Protein AF-A0A1A8N0E7-F1 (afdb_monomer_lite)

pLDDT: mean 91.43, std 7.21, range [59.22, 98.06]

Sequence (128 aa):
MAAIMSCKNAMAKTIIGVDTNPQKFEKARLFGATECINPNDGSKSIQEVLVEKTNGGVDVALECVGKPDVMILMGRTLKGTYFTGWKSVLGVLKLVDDYMSKKLKLDEFITHTLLLNEINTAFNPLEN

Secondary structure (DSSP, 8-state):
-HHHHHHHHTT-S--EEE-S-TTHHHHHHHTT-SEEE-GGGSSS-HHHHHHHHHTS--S-----S--HHHHHTS-SS----SGGG--HHHHHHHHHHHHHTT-S--GGG------GGGTTGGGGGG--

Organism: NCBI:txid704102

Foldseek 3Di:
DVVQLVCVVVVPPAAEAEDQDCVCVVVSVVSPHPYYDHCPPDDDGVLVVQCVVVVGADPDDDDDPPDPVVQVRHDDDDDDDDPNVDPVVVRVVVVVVCVVVVVDPVVSVCPDDDDPVCVVVVCVVVVD

InterPro domains:
  IPR011032 GroES-like superfamily [SSF50129] (91-127)
  IPR013149 Alcohol dehydrogenase-like, C-terminal [PF00107] (2-71)
  IPR036291 NAD(P)-binding domain superfamily [SSF51735] (1-96)

Radius of gyration: 16.89 Å; chains: 1; bounding box: 50×37×39 Å

Structure (mmCIF, N/CA/C/O backbone):
data_AF-A0A1A8N0E7-F1
#
_entry.id   AF-A0A1A8N0E7-F1
#
loop_
_atom_site.group_PDB
_atom_site.id
_atom_site.type_symbol
_atom_site.label_atom_id
_atom_site.label_alt_id
_atom_site.label_comp_id
_atom_site.label_asym_id
_atom_site.label_entity_id
_atom_site.label_seq_id
_atom_site.pdbx_PDB_ins_code
_atom_site.Cartn_x
_atom_site.Cartn_y
_atom_site.Cartn_z
_atom_site.occupancy
_atom_site.B_iso_or_equiv
_atom_site.auth_seq_id
_atom_site.auth_comp_id
_atom_site.auth_asym_id
_atom_site.auth_atom_id
_atom_site.pdbx_PDB_model_num
ATOM 1 N N . MET A 1 1 ? -1.726 -1.440 0.047 1.00 92.38 1 MET A N 1
ATOM 2 C CA . MET A 1 1 ? -1.325 -2.874 0.047 1.00 92.38 1 MET A CA 1
ATOM 3 C C . MET A 1 1 ? -0.888 -3.372 -1.338 1.00 92.38 1 MET A C 1
ATOM 5 O O . MET A 1 1 ? 0.216 -3.884 -1.436 1.00 92.38 1 MET A O 1
ATOM 9 N N . ALA A 1 2 ? -1.650 -3.174 -2.424 1.00 94.69 2 ALA A N 1
ATOM 10 C CA . ALA A 1 2 ? -1.242 -3.617 -3.775 1.00 94.69 2 ALA A CA 1
ATOM 11 C C . ALA A 1 2 ? 0.099 -3.025 -4.273 1.00 94.69 2 ALA A C 1
ATOM 13 O O . ALA A 1 2 ? 0.886 -3.721 -4.915 1.00 94.69 2 ALA A O 1
ATOM 14 N N . ALA A 1 3 ? 0.396 -1.768 -3.922 1.00 95.38 3 ALA A N 1
ATOM 15 C CA . ALA A 1 3 ? 1.685 -1.132 -4.206 1.00 95.38 3 ALA A CA 1
ATOM 16 C C . ALA A 1 3 ? 2.868 -1.884 -3.564 1.00 95.38 3 ALA A C 1
ATOM 18 O O . ALA A 1 3 ? 3.850 -2.170 -4.238 1.00 95.38 3 ALA A O 1
ATOM 19 N N . ILE A 1 4 ? 2.732 -2.293 -2.297 1.00 97.06 4 ILE A N 1
ATOM 20 C CA . ILE A 1 4 ? 3.741 -3.076 -1.562 1.00 97.06 4 ILE A CA 1
ATOM 21 C C . ILE A 1 4 ? 4.006 -4.405 -2.277 1.00 97.06 4 ILE A C 1
ATOM 23 O O . ILE A 1 4 ? 5.158 -4.740 -2.545 1.00 97.06 4 ILE A O 1
ATOM 27 N N . MET A 1 5 ? 2.941 -5.126 -2.645 1.00 95.69 5 MET A N 1
ATOM 28 C CA . MET A 1 5 ? 3.050 -6.384 -3.390 1.00 95.69 5 MET A CA 1
ATOM 29 C C . MET A 1 5 ? 3.754 -6.181 -4.740 1.00 95.69 5 MET A C 1
ATOM 31 O O . MET A 1 5 ? 4.605 -6.979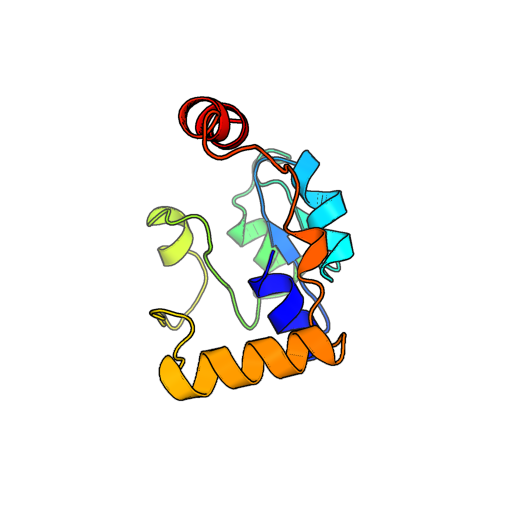 -5.124 1.00 95.69 5 MET A O 1
ATOM 35 N N . SER A 1 6 ? 3.460 -5.078 -5.433 1.00 93.81 6 SER A N 1
ATOM 36 C CA . SER A 1 6 ? 4.108 -4.732 -6.704 1.00 93.81 6 SER A CA 1
ATOM 37 C C . SER A 1 6 ? 5.604 -4.445 -6.524 1.00 93.81 6 SER A C 1
ATOM 39 O O . SER A 1 6 ? 6.419 -4.975 -7.274 1.00 93.81 6 SER A O 1
ATOM 41 N N . CYS A 1 7 ? 5.987 -3.680 -5.495 1.00 96.12 7 CYS A N 1
ATOM 42 C CA . CYS A 1 7 ? 7.390 -3.439 -5.141 1.00 96.12 7 CYS A CA 1
ATOM 43 C C . CYS A 1 7 ? 8.116 -4.745 -4.793 1.00 96.12 7 CYS A C 1
ATOM 45 O O . CYS A 1 7 ? 9.244 -4.961 -5.235 1.00 96.12 7 CYS A O 1
ATOM 47 N N . LYS A 1 8 ? 7.462 -5.643 -4.046 1.00 95.44 8 LYS A N 1
ATOM 48 C CA . LYS A 1 8 ? 8.029 -6.949 -3.700 1.00 95.44 8 LYS A CA 1
ATOM 49 C C . LYS A 1 8 ? 8.273 -7.802 -4.943 1.00 95.44 8 LYS A C 1
ATOM 51 O O . LYS A 1 8 ? 9.355 -8.369 -5.079 1.00 95.44 8 LYS A O 1
ATOM 56 N N . ASN A 1 9 ? 7.309 -7.844 -5.862 1.00 92.81 9 ASN A N 1
ATOM 57 C CA . ASN A 1 9 ? 7.428 -8.563 -7.133 1.00 92.81 9 ASN A CA 1
ATOM 58 C C . ASN A 1 9 ? 8.491 -7.944 -8.055 1.00 92.81 9 ASN A C 1
ATOM 60 O O . ASN A 1 9 ? 9.152 -8.664 -8.795 1.00 92.81 9 ASN A O 1
ATOM 64 N N . ALA A 1 10 ? 8.704 -6.629 -7.964 1.00 94.50 10 ALA A N 1
ATOM 65 C CA . ALA A 1 10 ? 9.799 -5.918 -8.622 1.00 94.50 10 ALA A CA 1
ATOM 66 C C . ALA A 1 10 ? 11.155 -6.068 -7.898 1.00 94.50 10 ALA A C 1
ATOM 68 O O . ALA A 1 10 ? 12.124 -5.415 -8.278 1.00 94.50 10 ALA A O 1
ATOM 69 N N . MET A 1 11 ? 11.238 -6.921 -6.870 1.00 95.38 11 MET A N 1
ATOM 70 C CA . MET A 1 11 ? 12.450 -7.206 -6.092 1.00 95.38 11 MET A CA 1
ATOM 71 C C . MET A 1 11 ? 13.020 -5.997 -5.333 1.00 95.38 11 MET A C 1
ATOM 73 O O . MET A 1 11 ? 14.221 -5.940 -5.067 1.00 95.38 11 MET A O 1
ATOM 77 N N . ALA A 1 12 ? 12.171 -5.045 -4.931 1.00 96.62 12 ALA A N 1
ATOM 78 C CA . ALA A 1 12 ? 12.597 -3.960 -4.053 1.00 96.62 12 ALA A CA 1
ATOM 79 C C . ALA A 1 12 ? 13.154 -4.528 -2.734 1.00 96.62 12 ALA A C 1
ATOM 81 O O . ALA A 1 12 ? 12.502 -5.327 -2.056 1.00 96.62 12 ALA A O 1
ATOM 82 N N . LYS A 1 13 ? 14.378 -4.114 -2.381 1.00 95.88 13 LYS A N 1
ATOM 83 C CA . LYS A 1 13 ? 15.094 -4.596 -1.189 1.00 95.88 13 LYS A CA 1
ATOM 84 C C . LYS A 1 13 ? 14.473 -4.075 0.106 1.00 95.88 13 LYS A C 1
ATOM 86 O O . LYS A 1 13 ? 14.328 -4.836 1.058 1.00 95.88 13 LYS A O 1
ATOM 91 N N . THR A 1 14 ? 14.115 -2.795 0.119 1.00 96.38 14 THR A N 1
ATOM 92 C CA . THR A 1 14 ? 13.532 -2.102 1.270 1.00 96.38 14 THR A CA 1
ATOM 93 C C . THR A 1 14 ? 12.170 -1.561 0.865 1.00 96.38 14 THR A C 1
ATOM 95 O O . THR A 1 14 ? 12.058 -0.844 -0.126 1.00 96.38 14 THR A O 1
ATOM 98 N N . ILE A 1 15 ? 11.131 -1.917 1.618 1.00 97.94 15 ILE A N 1
ATOM 99 C CA . ILE A 1 15 ? 9.755 -1.481 1.380 1.00 97.94 15 ILE A CA 1
ATOM 100 C C . ILE A 1 15 ? 9.200 -0.954 2.703 1.00 97.94 15 ILE A C 1
ATOM 102 O O . ILE A 1 15 ? 8.901 -1.732 3.611 1.00 97.94 15 ILE A O 1
ATOM 106 N N . ILE A 1 16 ? 9.082 0.369 2.810 1.00 97.25 16 ILE A N 1
ATOM 107 C CA . ILE A 1 16 ? 8.626 1.058 4.020 1.00 97.25 16 ILE A CA 1
ATOM 108 C C . ILE A 1 16 ? 7.136 1.373 3.868 1.00 97.25 16 ILE A C 1
ATOM 110 O O . ILE A 1 16 ? 6.750 2.204 3.048 1.00 97.25 16 ILE A O 1
ATOM 114 N N . GLY A 1 17 ? 6.291 0.695 4.642 1.00 97.06 17 GLY A N 1
ATOM 115 C CA . GLY A 1 17 ? 4.872 1.023 4.755 1.00 97.06 17 GLY A CA 1
ATOM 116 C C . GLY A 1 17 ? 4.663 2.189 5.717 1.00 97.06 17 GLY A C 1
ATOM 117 O O . GLY A 1 17 ? 5.114 2.130 6.855 1.00 97.06 17 GLY A O 1
ATOM 118 N N . VAL A 1 18 ? 3.967 3.236 5.287 1.00 95.06 18 VAL A N 1
ATOM 119 C CA . VAL A 1 18 ? 3.624 4.375 6.145 1.00 95.06 18 VAL A CA 1
ATOM 120 C C . VAL A 1 18 ? 2.108 4.476 6.234 1.00 95.06 18 VAL A C 1
ATOM 122 O O . VAL A 1 18 ? 1.445 4.588 5.206 1.00 95.06 18 VAL A O 1
ATOM 125 N N . ASP A 1 19 ? 1.557 4.424 7.444 1.00 95.38 19 ASP A N 1
ATOM 126 C CA . ASP A 1 19 ? 0.123 4.620 7.695 1.00 95.38 19 ASP A CA 1
ATOM 127 C C . ASP A 1 19 ? -0.077 5.134 9.123 1.00 95.38 19 ASP A C 1
ATOM 129 O O . ASP A 1 19 ? 0.697 4.804 10.018 1.00 95.38 19 ASP A O 1
ATOM 133 N N . THR A 1 20 ? -1.114 5.936 9.349 1.00 94.50 20 THR A N 1
ATOM 134 C CA . THR A 1 20 ? -1.464 6.424 10.690 1.00 94.50 20 THR A CA 1
ATOM 135 C C . THR A 1 20 ? -2.179 5.371 11.533 1.00 94.50 20 THR A C 1
ATOM 137 O O . THR A 1 20 ? -2.252 5.518 12.750 1.00 94.50 20 THR A O 1
ATOM 140 N N . ASN A 1 21 ? -2.742 4.332 10.902 1.00 94.44 21 ASN A N 1
ATOM 141 C CA . ASN A 1 21 ? -3.380 3.215 11.587 1.00 94.44 21 ASN A CA 1
ATOM 142 C C . ASN A 1 21 ? -2.397 2.029 11.711 1.00 94.44 21 ASN A C 1
ATOM 144 O O . ASN A 1 21 ? -2.190 1.300 10.730 1.00 94.44 21 ASN A O 1
ATOM 148 N N . PRO A 1 22 ? -1.839 1.768 12.909 1.00 95.56 22 PRO A N 1
ATOM 149 C CA . PRO A 1 22 ? -0.871 0.694 13.110 1.00 95.56 22 PRO A CA 1
ATOM 150 C C . PRO A 1 22 ? -1.465 -0.710 12.933 1.00 95.56 22 PRO A C 1
ATOM 152 O O . PRO A 1 22 ? -0.724 -1.645 12.631 1.00 95.56 22 PRO A O 1
ATOM 155 N N . GLN A 1 23 ? -2.790 -0.882 13.032 1.00 93.81 23 GLN A N 1
ATOM 156 C CA . GLN A 1 23 ? -3.446 -2.181 12.811 1.00 93.81 23 GLN A CA 1
AT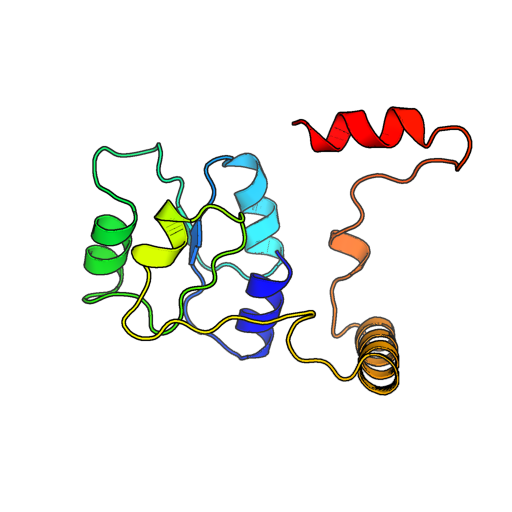OM 157 C C . GLN A 1 23 ? -3.241 -2.694 11.376 1.00 93.81 23 GLN A C 1
ATOM 159 O O . GLN A 1 23 ? -3.276 -3.895 11.118 1.00 93.81 23 GLN A O 1
ATOM 164 N N . LYS A 1 24 ? -2.953 -1.800 10.421 1.00 95.12 24 LYS A N 1
ATOM 165 C CA . LYS A 1 24 ? -2.667 -2.178 9.032 1.00 95.12 24 LYS A CA 1
ATOM 166 C C . LYS A 1 24 ? -1.261 -2.748 8.836 1.00 95.12 24 LYS A C 1
ATOM 168 O O . LYS A 1 24 ? -0.993 -3.311 7.773 1.00 95.12 24 LYS A O 1
ATOM 173 N N . PHE A 1 25 ? -0.351 -2.602 9.802 1.00 97.19 25 PHE A N 1
ATOM 174 C CA . PHE A 1 25 ? 1.063 -2.946 9.621 1.00 97.19 25 PHE A CA 1
ATOM 175 C C . PHE A 1 25 ? 1.315 -4.444 9.515 1.00 97.19 25 PHE A C 1
ATOM 177 O O . PHE A 1 25 ? 2.146 -4.859 8.710 1.00 97.19 25 PHE A O 1
ATOM 184 N N . GLU A 1 26 ? 0.575 -5.266 10.256 1.00 96.38 26 GLU A N 1
ATOM 185 C CA . GLU A 1 26 ? 0.666 -6.721 10.120 1.00 96.38 26 GLU A CA 1
ATOM 186 C C . GLU A 1 26 ? 0.323 -7.148 8.687 1.00 96.38 26 GLU A C 1
ATOM 188 O O . GLU A 1 26 ? 1.105 -7.821 8.009 1.00 96.38 26 GLU A O 1
ATOM 193 N N . LYS A 1 27 ? -0.791 -6.627 8.165 1.00 96.00 27 LYS A N 1
ATOM 194 C CA . LYS A 1 27 ? -1.216 -6.865 6.787 1.00 96.00 27 LYS A CA 1
ATOM 195 C C . LYS A 1 27 ? -0.224 -6.286 5.771 1.00 96.00 27 LYS A C 1
ATOM 197 O O . LYS A 1 27 ? 0.084 -6.930 4.773 1.00 96.00 27 LYS A O 1
ATOM 202 N N . ALA A 1 28 ? 0.343 -5.106 6.018 1.00 97.75 28 ALA A N 1
ATOM 203 C CA . ALA A 1 28 ? 1.381 -4.532 5.159 1.00 97.75 28 ALA A CA 1
ATOM 204 C C . ALA A 1 28 ? 2.616 -5.447 5.052 1.00 97.75 28 ALA A C 1
ATOM 206 O O . ALA A 1 28 ? 3.129 -5.658 3.950 1.00 97.75 28 ALA A O 1
ATOM 207 N N . ARG A 1 29 ? 3.056 -6.040 6.170 1.00 97.12 29 ARG A N 1
ATOM 208 C CA . ARG A 1 29 ? 4.168 -7.004 6.203 1.00 97.12 29 ARG A CA 1
ATOM 209 C C . ARG A 1 29 ? 3.831 -8.290 5.452 1.00 97.12 29 ARG A C 1
ATOM 211 O O . ARG A 1 29 ? 4.654 -8.750 4.664 1.00 97.12 29 ARG A O 1
ATOM 218 N N . LEU A 1 30 ? 2.607 -8.806 5.589 1.00 95.56 30 LEU A N 1
ATOM 219 C CA . LEU A 1 30 ? 2.121 -9.965 4.824 1.00 95.56 30 LEU A CA 1
ATOM 220 C C . LEU A 1 30 ? 2.234 -9.764 3.297 1.00 95.56 30 LEU A C 1
ATOM 222 O O . LEU A 1 30 ? 2.585 -10.696 2.561 1.00 95.56 30 LEU A O 1
ATOM 226 N N . PHE A 1 31 ? 1.978 -8.541 2.820 1.00 96.31 31 PHE A N 1
ATOM 227 C CA . PHE A 1 31 ? 2.109 -8.171 1.405 1.00 96.31 31 PHE A CA 1
ATOM 228 C C . PHE A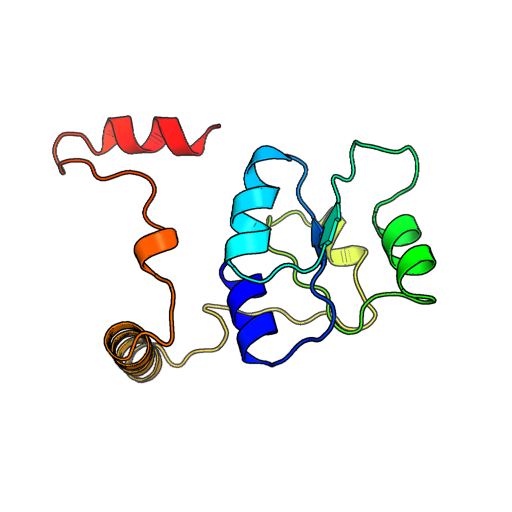 1 31 ? 3.545 -7.867 0.957 1.00 96.31 31 PHE A C 1
ATOM 230 O O . PHE A 1 31 ? 3.779 -7.725 -0.243 1.00 96.31 31 PHE A O 1
ATOM 237 N N . GLY A 1 32 ? 4.506 -7.801 1.881 1.00 96.62 32 GLY A N 1
ATOM 238 C CA . GLY A 1 32 ? 5.929 -7.672 1.570 1.00 96.62 32 GLY A CA 1
ATOM 239 C C . GLY A 1 32 ? 6.616 -6.420 2.110 1.00 96.62 32 GLY A C 1
ATOM 240 O O . GLY A 1 32 ? 7.778 -6.213 1.768 1.00 96.62 32 GLY A O 1
ATOM 241 N N . ALA A 1 33 ? 5.958 -5.597 2.934 1.00 98.06 33 ALA A N 1
ATOM 242 C CA . ALA A 1 33 ? 6.637 -4.482 3.591 1.00 98.06 33 ALA A CA 1
ATOM 243 C C . ALA A 1 33 ? 7.734 -5.018 4.519 1.00 98.06 33 ALA A C 1
ATOM 245 O O . ALA A 1 33 ? 7.489 -5.898 5.345 1.00 98.06 33 ALA A O 1
ATOM 246 N N . THR A 1 34 ? 8.945 -4.483 4.391 1.00 97.88 34 THR A N 1
ATOM 247 C CA . THR A 1 34 ? 10.067 -4.848 5.263 1.00 97.88 34 THR A CA 1
ATOM 248 C C . TH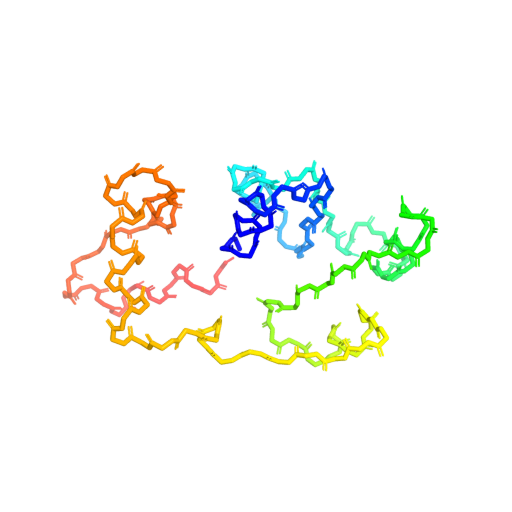R A 1 34 ? 9.984 -4.095 6.583 1.00 97.88 34 THR A C 1
ATOM 250 O O . THR A 1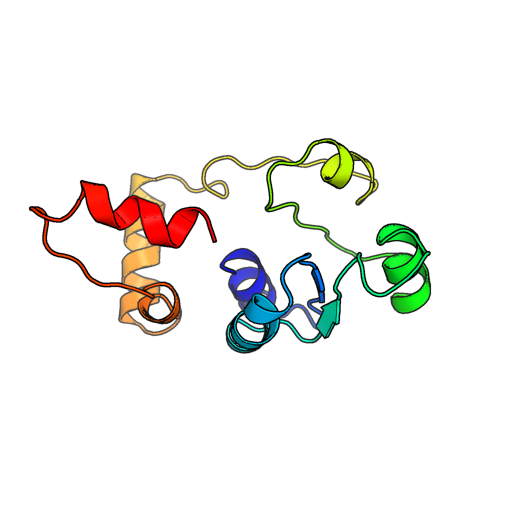 34 ? 10.339 -4.620 7.637 1.00 97.88 34 THR A O 1
ATOM 253 N N . GLU A 1 35 ? 9.460 -2.873 6.542 1.00 96.69 35 GLU A N 1
ATOM 254 C CA . GLU A 1 35 ? 9.341 -1.984 7.690 1.00 96.69 35 GLU A CA 1
ATOM 255 C C . GLU A 1 35 ? 8.010 -1.236 7.638 1.00 96.69 35 GLU A C 1
ATOM 257 O O . GLU A 1 35 ? 7.423 -1.067 6.566 1.00 96.69 35 GLU A O 1
ATOM 262 N N . CYS A 1 36 ? 7.517 -0.802 8.796 1.00 97.38 36 CYS A N 1
ATOM 263 C CA . CYS A 1 36 ? 6.327 0.033 8.888 1.00 97.38 36 CYS A CA 1
ATOM 264 C C . CYS A 1 36 ? 6.576 1.184 9.859 1.00 97.38 36 CYS A C 1
ATOM 266 O O . CYS A 1 36 ? 7.255 0.985 10.866 1.00 97.38 36 CYS A O 1
ATOM 268 N N . ILE A 1 37 ? 6.048 2.364 9.543 1.00 95.75 37 ILE A N 1
ATOM 269 C CA . ILE A 1 37 ? 6.207 3.585 10.333 1.00 95.75 37 ILE A CA 1
ATOM 270 C C . ILE A 1 37 ? 4.840 4.244 10.489 1.00 95.75 37 ILE A C 1
ATOM 272 O O . ILE A 1 37 ? 4.132 4.452 9.501 1.00 95.75 37 ILE A O 1
ATOM 276 N N . ASN A 1 38 ? 4.496 4.607 11.722 1.00 95.44 38 ASN A N 1
ATOM 277 C CA . ASN A 1 38 ? 3.374 5.487 12.005 1.00 95.44 38 ASN A CA 1
ATOM 278 C C . ASN A 1 38 ? 3.894 6.926 12.154 1.00 95.44 38 ASN A C 1
ATOM 280 O O . ASN A 1 38 ? 4.703 7.178 13.048 1.00 95.44 38 ASN A O 1
ATOM 284 N N . PRO A 1 39 ? 3.448 7.880 11.316 1.00 92.44 39 PRO A N 1
ATOM 285 C CA . PRO A 1 39 ? 3.856 9.280 11.432 1.00 92.44 39 PRO A CA 1
ATOM 286 C C . PRO A 1 39 ? 3.533 9.919 12.790 1.00 92.44 39 PRO A C 1
ATOM 288 O O . PRO A 1 39 ? 4.164 10.902 13.153 1.00 92.44 39 PRO A O 1
ATOM 291 N N . ASN A 1 40 ? 2.567 9.371 13.533 1.00 93.31 40 ASN A N 1
ATOM 292 C CA . ASN A 1 40 ? 2.124 9.917 14.816 1.00 93.31 40 ASN A CA 1
ATOM 293 C C . ASN A 1 40 ? 2.984 9.466 16.013 1.00 93.31 40 ASN A C 1
ATOM 295 O O . ASN A 1 40 ? 2.785 9.972 17.115 1.00 93.31 40 ASN A O 1
ATOM 299 N N . ASP A 1 41 ? 3.923 8.531 15.828 1.00 91.50 41 ASP A N 1
ATOM 300 C CA . ASP A 1 41 ? 4.736 7.980 16.926 1.00 91.50 41 ASP A CA 1
ATOM 301 C C . ASP A 1 41 ? 5.916 8.895 17.324 1.00 91.50 41 ASP A C 1
ATOM 303 O O . ASP A 1 41 ? 6.668 8.588 18.250 1.00 91.50 41 ASP A O 1
ATOM 307 N N . GLY A 1 42 ? 6.109 10.023 16.635 1.00 88.56 42 GLY A N 1
ATOM 308 C CA . GLY A 1 42 ? 7.208 10.951 16.882 1.00 88.56 42 GLY A CA 1
ATOM 309 C C . GLY A 1 42 ? 6.850 12.400 16.565 1.00 88.56 42 GLY A C 1
ATOM 310 O O . GLY A 1 42 ? 5.777 12.703 16.055 1.00 88.56 42 GLY A O 1
ATOM 311 N N . SER A 1 43 ? 7.770 13.311 16.882 1.00 88.06 43 SER A N 1
ATOM 312 C CA . SER A 1 43 ? 7.618 14.750 16.626 1.00 88.06 43 SER A CA 1
ATOM 313 C C . SER A 1 43 ? 8.192 15.207 15.283 1.00 88.06 43 SER A C 1
ATOM 315 O O . SER A 1 43 ? 7.880 16.307 14.831 1.00 88.06 43 SER A O 1
ATOM 317 N N . LYS A 1 44 ? 9.049 14.389 14.660 1.00 90.69 44 LYS A N 1
ATOM 318 C CA . LYS A 1 44 ? 9.654 14.684 13.356 1.00 90.69 44 LYS A CA 1
ATOM 319 C C . LYS A 1 44 ? 8.652 14.456 12.234 1.00 90.69 44 LYS A C 1
ATOM 321 O O . LYS A 1 44 ? 7.796 13.576 12.319 1.00 90.69 44 LYS A O 1
ATOM 326 N N . SER A 1 45 ? 8.812 15.202 11.149 1.00 90.25 45 SER A N 1
ATOM 327 C CA . SER A 1 45 ? 8.056 14.941 9.929 1.00 90.25 45 SER A CA 1
ATOM 328 C C . SER A 1 45 ? 8.431 13.571 9.348 1.00 90.25 45 SER A C 1
ATOM 330 O O . SER A 1 45 ? 9.563 13.100 9.491 1.00 90.25 45 SER A O 1
ATOM 332 N N . ILE A 1 46 ? 7.495 12.912 8.657 1.00 90.44 46 ILE A N 1
ATOM 333 C CA . ILE A 1 46 ? 7.765 11.591 8.067 1.00 90.44 46 ILE A CA 1
ATOM 334 C C . ILE A 1 46 ? 8.914 11.644 7.048 1.00 90.44 46 ILE A C 1
ATOM 336 O O . ILE A 1 46 ? 9.663 10.684 6.901 1.00 90.44 46 ILE A O 1
ATOM 340 N N . GLN A 1 47 ? 9.102 12.780 6.382 1.00 88.44 47 GLN A N 1
ATOM 341 C CA . GLN A 1 47 ? 10.180 13.013 5.429 1.00 88.44 47 GLN A CA 1
ATOM 342 C C . GLN A 1 47 ? 11.541 12.982 6.115 1.00 88.44 47 GLN A C 1
ATOM 344 O O . GLN A 1 47 ? 12.435 12.291 5.640 1.00 88.44 47 GLN A O 1
ATOM 349 N N . GLU A 1 48 ? 11.690 13.682 7.241 1.00 90.62 48 GLU A N 1
ATOM 350 C CA . GLU A 1 48 ? 12.929 13.670 8.026 1.00 90.62 48 GLU A CA 1
ATOM 351 C C . GLU A 1 48 ? 13.243 12.260 8.516 1.00 90.62 48 GLU A C 1
ATOM 353 O O . GLU A 1 48 ? 14.361 11.784 8.331 1.00 90.62 48 GLU A O 1
ATOM 358 N N . VAL A 1 49 ? 12.239 11.556 9.052 1.00 92.31 49 VAL A N 1
ATOM 359 C CA . VAL A 1 49 ? 12.394 10.163 9.494 1.00 92.31 49 VAL A CA 1
ATOM 360 C C . VAL A 1 49 ? 12.881 9.279 8.344 1.00 92.31 49 VAL A C 1
ATOM 362 O O . VAL A 1 49 ? 13.805 8.486 8.521 1.00 92.31 49 VAL A O 1
ATOM 365 N N . LEU A 1 50 ? 12.298 9.419 7.149 1.00 91.88 50 LEU A N 1
ATOM 366 C CA . LEU A 1 50 ? 12.709 8.651 5.976 1.00 91.88 50 LEU A CA 1
ATOM 367 C C . LEU A 1 50 ? 14.117 9.030 5.508 1.00 91.88 50 LEU A C 1
ATOM 369 O O . LEU A 1 50 ? 14.905 8.129 5.230 1.00 91.88 50 LEU A O 1
ATOM 373 N N . VAL A 1 51 ? 14.460 10.319 5.447 1.00 91.44 51 VAL A N 1
ATOM 374 C CA . VAL A 1 51 ? 15.783 10.806 5.018 1.00 91.44 51 VAL A CA 1
ATOM 375 C C . VAL A 1 51 ? 16.881 10.308 5.949 1.00 91.44 51 VAL A C 1
ATOM 377 O O . VAL A 1 51 ? 17.868 9.755 5.466 1.00 91.44 51 VAL A O 1
ATOM 380 N N . GLU A 1 52 ? 16.694 10.444 7.263 1.00 92.62 52 GLU A N 1
ATOM 381 C CA . GLU A 1 52 ? 17.642 9.959 8.273 1.00 92.62 52 GLU A CA 1
ATOM 382 C C . GLU A 1 52 ? 17.829 8.444 8.165 1.00 92.62 52 GLU A C 1
ATOM 384 O O . GLU A 1 52 ? 18.950 7.938 8.182 1.00 92.62 52 GLU A O 1
ATOM 389 N N . LYS A 1 53 ? 16.728 7.710 7.990 1.00 90.81 53 LYS A N 1
ATOM 390 C CA . LYS A 1 53 ? 16.736 6.248 7.947 1.00 90.81 53 LYS A CA 1
ATOM 391 C C . LYS A 1 53 ? 17.356 5.665 6.681 1.00 90.81 53 LYS A C 1
ATOM 393 O O . LYS A 1 53 ? 17.925 4.577 6.718 1.00 90.81 53 LYS A O 1
ATOM 398 N N . THR A 1 54 ? 17.205 6.355 5.558 1.00 91.88 54 THR A N 1
ATOM 399 C CA . THR A 1 54 ? 17.661 5.885 4.239 1.00 91.88 54 THR A CA 1
ATOM 400 C C . THR A 1 54 ? 18.938 6.577 3.774 1.00 91.88 54 THR A C 1
ATOM 402 O O . THR A 1 54 ? 19.411 6.300 2.677 1.00 91.88 54 THR A O 1
ATOM 405 N N . ASN A 1 55 ? 19.522 7.437 4.616 1.00 91.12 55 ASN A N 1
ATOM 406 C CA . ASN A 1 55 ? 20.712 8.223 4.306 1.00 91.12 55 ASN A CA 1
ATOM 407 C C . ASN A 1 55 ? 20.548 9.069 3.024 1.00 91.12 55 ASN A C 1
ATOM 409 O O . ASN A 1 55 ? 21.434 9.101 2.171 1.00 91.12 55 ASN A O 1
ATOM 413 N N . GLY A 1 56 ? 19.398 9.741 2.880 1.00 88.31 56 GLY A N 1
ATOM 414 C CA . GLY A 1 56 ? 19.143 10.656 1.756 1.00 88.31 56 GLY A CA 1
ATOM 415 C C . GLY A 1 56 ? 17.759 10.581 1.108 1.00 88.31 56 GLY A C 1
ATOM 416 O O . GLY A 1 56 ? 17.474 11.391 0.226 1.00 88.31 56 GLY A O 1
ATOM 417 N N . GLY A 1 57 ? 16.891 9.667 1.542 1.00 88.94 57 GLY A N 1
ATOM 418 C CA . GLY A 1 57 ? 15.542 9.480 1.006 1.00 88.94 57 GLY A CA 1
ATOM 419 C C . GLY A 1 57 ? 15.367 8.143 0.280 1.00 88.94 57 GLY A C 1
ATOM 420 O O . GLY A 1 57 ? 16.309 7.380 0.079 1.00 88.94 57 GLY A O 1
ATOM 421 N N . VAL A 1 58 ? 14.127 7.852 -0.110 1.00 90.56 58 VAL A N 1
ATOM 422 C CA . VAL A 1 58 ? 13.778 6.640 -0.867 1.00 90.56 58 VAL A CA 1
ATOM 423 C C . VAL A 1 58 ? 13.981 6.846 -2.371 1.00 90.56 58 VAL A C 1
ATOM 425 O O . VAL A 1 58 ? 13.780 7.949 -2.878 1.00 90.56 58 VAL A O 1
ATOM 428 N N . ASP A 1 59 ? 14.305 5.775 -3.102 1.00 92.06 59 ASP A N 1
ATOM 429 C CA . ASP A 1 59 ? 14.427 5.818 -4.569 1.00 92.06 59 ASP A CA 1
ATOM 430 C C . ASP A 1 59 ? 13.085 6.122 -5.253 1.00 92.06 59 ASP A C 1
ATOM 432 O O . ASP A 1 59 ? 13.014 6.836 -6.255 1.00 92.06 59 ASP A O 1
ATOM 436 N N . VAL A 1 60 ? 12.005 5.553 -4.708 1.00 91.19 60 VAL A N 1
ATOM 437 C CA . VAL A 1 60 ? 10.633 5.706 -5.195 1.00 91.19 60 VAL A CA 1
ATOM 438 C C . VAL A 1 60 ? 9.699 5.842 -4.000 1.00 91.19 60 VAL A C 1
ATOM 440 O O . VAL A 1 60 ? 9.717 5.009 -3.095 1.00 91.19 60 VAL A O 1
ATOM 443 N N . ALA A 1 61 ? 8.840 6.858 -4.033 1.00 91.56 61 ALA A N 1
ATOM 444 C CA . ALA A 1 61 ? 7.733 7.020 -3.102 1.00 91.56 61 ALA A CA 1
ATOM 445 C C . ALA A 1 61 ? 6.399 6.884 -3.843 1.00 91.56 61 ALA A C 1
ATOM 447 O O . ALA A 1 61 ? 6.225 7.427 -4.934 1.00 91.56 61 ALA A O 1
ATOM 448 N N . LEU A 1 62 ? 5.459 6.151 -3.246 1.00 92.19 62 LEU A N 1
ATOM 449 C CA . LEU A 1 62 ? 4.128 5.916 -3.800 1.00 92.19 62 LEU A CA 1
ATOM 450 C C . LEU A 1 62 ? 3.087 6.467 -2.825 1.00 92.19 62 LEU A C 1
ATOM 452 O O . LEU A 1 62 ? 2.903 5.927 -1.737 1.00 92.19 62 LEU A O 1
ATOM 456 N N . GLU A 1 63 ? 2.413 7.542 -3.222 1.00 92.06 63 GLU A N 1
ATOM 457 C CA . GLU A 1 63 ? 1.278 8.095 -2.483 1.00 92.06 63 GLU A CA 1
ATOM 458 C C . GLU A 1 63 ? 0.024 7.266 -2.809 1.00 92.06 63 GLU A C 1
ATOM 460 O O . GLU A 1 63 ? -0.253 6.977 -3.975 1.00 92.06 63 GLU A O 1
ATOM 465 N N . CYS A 1 64 ? -0.676 6.787 -1.778 1.00 92.75 64 CYS A N 1
ATOM 466 C CA . CYS A 1 64 ? -1.824 5.880 -1.907 1.00 92.75 64 CYS A CA 1
ATOM 467 C C . CYS A 1 64 ? -2.964 6.225 -0.927 1.00 92.75 64 CYS A C 1
ATOM 469 O O . CYS A 1 64 ? -3.769 5.353 -0.604 1.00 92.75 64 CYS A O 1
ATOM 471 N N . VAL A 1 65 ? -3.007 7.461 -0.422 1.00 92.06 65 VAL A N 1
ATOM 472 C CA . VAL A 1 65 ? -4.041 7.978 0.491 1.00 92.06 65 VAL A CA 1
ATOM 473 C C . VAL A 1 65 ? -4.910 9.022 -0.216 1.00 92.06 65 VAL A C 1
ATOM 475 O O . VAL A 1 65 ? -6.088 9.145 0.105 1.00 92.06 65 VAL A O 1
ATOM 478 N N . GLY A 1 66 ? -4.359 9.754 -1.192 1.00 89.12 66 GLY A N 1
ATOM 479 C CA . GLY A 1 66 ? -5.044 10.839 -1.893 1.00 89.12 66 GLY A CA 1
ATOM 480 C C . GLY A 1 66 ? -4.946 12.188 -1.178 1.00 89.12 66 GLY A C 1
ATOM 481 O O . GLY A 1 66 ? -5.799 13.049 -1.383 1.00 89.12 66 GLY A O 1
ATOM 482 N N . LYS A 1 67 ? -3.929 12.387 -0.324 1.00 85.19 67 LYS A N 1
ATOM 483 C CA . LYS A 1 67 ? -3.690 13.665 0.368 1.00 85.19 67 LYS A CA 1
ATOM 484 C C . LYS A 1 67 ? -2.651 14.512 -0.386 1.00 85.19 67 LYS A C 1
ATOM 486 O O . LYS A 1 67 ? -1.489 14.103 -0.442 1.00 85.19 67 LYS A O 1
ATOM 491 N N . PRO A 1 68 ? -3.014 15.704 -0.908 1.00 80.62 68 PRO A N 1
ATOM 492 C CA . PRO A 1 68 ? -2.093 16.554 -1.670 1.00 80.62 68 PRO A CA 1
ATOM 493 C C . PRO A 1 68 ? -0.813 16.914 -0.908 1.00 80.62 68 PRO A C 1
ATOM 495 O O . PRO A 1 68 ? 0.276 16.867 -1.479 1.00 80.62 68 PRO A O 1
ATOM 498 N N . ASP A 1 69 ? -0.935 17.187 0.392 1.00 79.12 69 ASP A N 1
ATOM 499 C CA . ASP A 1 69 ? 0.194 17.566 1.248 1.00 79.12 69 ASP A CA 1
ATOM 500 C C . ASP A 1 69 ? 1.267 16.471 1.300 1.00 79.12 69 ASP A C 1
ATOM 502 O O . ASP A 1 69 ? 2.460 16.756 1.304 1.00 79.12 69 ASP A O 1
ATOM 506 N N . VAL A 1 70 ? 0.855 15.200 1.268 1.00 77.31 70 VAL A N 1
ATOM 507 C CA . VAL A 1 70 ? 1.773 14.054 1.293 1.00 77.31 70 VAL A CA 1
ATOM 508 C C . VAL A 1 70 ? 2.519 13.928 -0.042 1.00 77.31 70 VAL A C 1
ATOM 510 O O . VAL A 1 70 ? 3.698 13.588 -0.064 1.00 77.31 70 VAL A O 1
ATOM 513 N N . MET A 1 71 ? 1.867 14.257 -1.160 1.00 69.81 71 MET A N 1
ATOM 514 C CA . MET A 1 71 ? 2.413 14.110 -2.514 1.00 69.81 71 MET A CA 1
ATOM 515 C C . MET A 1 71 ? 3.545 15.100 -2.824 1.00 69.81 71 MET A C 1
ATOM 517 O O . MET A 1 71 ? 4.524 14.728 -3.470 1.00 69.81 71 MET A O 1
ATOM 521 N N . ILE A 1 72 ? 3.441 16.344 -2.345 1.00 66.38 72 ILE A N 1
ATOM 522 C CA . ILE A 1 72 ? 4.441 17.403 -2.592 1.00 66.38 72 ILE A CA 1
ATOM 523 C C . ILE A 1 72 ? 5.773 17.094 -1.892 1.00 66.38 72 ILE A C 1
ATOM 525 O O . ILE A 1 72 ? 6.838 17.522 -2.333 1.00 66.38 72 ILE A O 1
ATOM 529 N N . LEU A 1 73 ? 5.728 16.309 -0.819 1.00 63.12 73 LEU A N 1
ATOM 530 C CA . LEU A 1 73 ? 6.846 16.134 0.099 1.00 63.12 73 LEU A CA 1
ATOM 531 C C . LEU A 1 73 ? 7.750 14.925 -0.214 1.00 63.12 73 LEU A C 1
ATOM 533 O O . LEU A 1 73 ? 8.722 14.703 0.504 1.00 63.12 73 LEU A O 1
ATOM 537 N N . MET A 1 74 ? 7.446 14.121 -1.243 1.00 66.00 74 MET A N 1
ATOM 538 C CA . MET A 1 74 ? 8.016 12.768 -1.391 1.00 66.00 74 MET A CA 1
ATOM 539 C C . MET A 1 74 ? 8.923 12.518 -2.615 1.00 66.00 74 MET A C 1
ATOM 541 O O . MET A 1 74 ? 9.216 11.365 -2.925 1.00 66.00 74 MET A O 1
ATOM 545 N N . GLY A 1 75 ? 9.445 13.540 -3.304 1.00 64.94 75 GLY A N 1
ATOM 546 C CA . GLY A 1 75 ? 10.462 13.289 -4.336 1.00 64.94 75 GLY A CA 1
ATOM 547 C C . GLY A 1 75 ? 10.810 14.463 -5.245 1.00 64.94 75 GLY A C 1
ATOM 548 O O . GLY A 1 75 ? 10.231 15.539 -5.161 1.00 64.94 75 GLY A O 1
ATOM 549 N N . ARG A 1 76 ? 11.776 14.237 -6.147 1.00 73.44 76 ARG A N 1
ATOM 550 C CA . ARG A 1 76 ? 12.239 15.237 -7.134 1.00 73.44 76 ARG A CA 1
ATOM 551 C C . ARG A 1 76 ? 11.441 15.226 -8.440 1.00 73.44 76 ARG A C 1
ATOM 553 O O . ARG A 1 76 ? 11.451 16.206 -9.173 1.00 73.44 76 ARG A O 1
ATOM 560 N N . THR A 1 77 ? 10.802 14.106 -8.776 1.00 83.88 77 THR A N 1
ATOM 561 C CA . THR A 1 77 ? 10.008 13.939 -10.001 1.00 83.88 77 THR A CA 1
ATOM 562 C C . THR A 1 77 ? 8.637 13.404 -9.640 1.00 83.88 77 THR A C 1
ATOM 564 O O . THR A 1 77 ? 8.525 12.331 -9.052 1.00 83.88 77 THR A O 1
ATOM 567 N N . LEU A 1 78 ? 7.602 14.132 -10.045 1.00 86.19 78 LEU A N 1
ATOM 568 C CA . LEU A 1 78 ? 6.223 13.747 -9.814 1.00 86.19 78 LEU A CA 1
ATOM 569 C C . LEU A 1 78 ? 5.667 13.022 -11.042 1.00 86.19 78 LEU A C 1
ATOM 571 O O . LEU A 1 78 ? 5.648 13.570 -12.144 1.00 86.19 78 LEU A O 1
ATOM 575 N N . LYS A 1 79 ? 5.211 11.784 -10.849 1.00 89.88 79 LYS A N 1
ATOM 576 C CA . LYS A 1 79 ? 4.515 10.997 -11.870 1.00 89.88 79 LYS A CA 1
ATOM 577 C C . LYS A 1 79 ? 3.174 10.544 -11.315 1.00 89.88 79 LYS A C 1
ATOM 579 O O . LYS A 1 79 ? 3.107 10.046 -10.197 1.00 89.88 79 LYS A O 1
ATOM 584 N N . GLY A 1 80 ? 2.127 10.709 -12.112 1.00 89.19 80 GLY A N 1
ATOM 585 C CA . GLY A 1 80 ? 0.804 10.168 -11.828 1.00 89.19 80 GLY A CA 1
ATOM 586 C C . GLY A 1 80 ? 0.549 8.900 -12.631 1.00 89.19 80 GLY A C 1
ATOM 587 O O . GLY A 1 80 ? 1.168 8.669 -13.670 1.00 89.19 80 GLY A O 1
ATOM 588 N N . THR A 1 81 ? -0.398 8.091 -12.169 1.00 91.31 81 THR A N 1
ATOM 589 C CA . THR A 1 81 ? -0.916 6.968 -12.944 1.00 91.31 81 THR A CA 1
ATOM 590 C C . THR A 1 81 ? -2.429 6.905 -12.820 1.00 91.31 81 THR A C 1
ATOM 592 O O . THR A 1 81 ? -2.979 7.078 -11.738 1.00 91.31 81 THR A O 1
ATOM 595 N N . TYR A 1 82 ? -3.099 6.592 -13.925 1.00 92.19 82 TYR A N 1
ATOM 596 C CA . TYR A 1 82 ? -4.501 6.189 -13.932 1.00 92.19 82 TYR A CA 1
ATOM 597 C C . TYR A 1 82 ? -4.561 4.689 -14.218 1.00 92.19 82 TYR A C 1
ATOM 599 O O . TYR A 1 82 ? -3.890 4.220 -15.138 1.00 92.19 82 TYR A O 1
ATOM 607 N N . PHE A 1 83 ? -5.282 3.933 -13.385 1.00 91.69 83 PHE A N 1
ATOM 608 C CA . PHE A 1 83 ? -5.397 2.471 -13.487 1.00 91.69 83 PHE A CA 1
ATOM 609 C C . PHE A 1 83 ? -4.039 1.761 -13.692 1.00 91.69 83 PHE A C 1
ATOM 611 O O . PHE A 1 83 ? -3.879 0.937 -14.591 1.00 91.69 83 PHE A O 1
ATOM 618 N N . THR A 1 84 ? -3.025 2.184 -12.919 1.00 88.44 84 THR A N 1
ATOM 619 C CA . THR A 1 84 ? -1.632 1.677 -12.965 1.00 88.44 84 THR A CA 1
ATOM 620 C C . THR A 1 84 ? -0.994 1.611 -14.371 1.00 88.44 84 THR A C 1
ATOM 622 O O . THR A 1 84 ? -0.012 0.901 -14.572 1.00 88.44 84 THR A O 1
ATOM 625 N N . GLY A 1 85 ? -1.523 2.367 -15.345 1.00 90.94 85 GLY A N 1
ATOM 626 C CA . GLY A 1 85 ? -1.022 2.439 -16.720 1.00 90.94 85 GLY A CA 1
ATOM 627 C C . GLY A 1 85 ? -1.451 1.275 -17.620 1.00 90.94 85 GLY A C 1
ATOM 628 O O . GLY A 1 85 ? -0.925 1.132 -18.725 1.00 90.94 85 GLY A O 1
ATOM 629 N N . TRP A 1 86 ? -2.386 0.428 -17.180 1.00 90.81 86 TRP A N 1
ATOM 630 C CA . TRP A 1 86 ? -2.782 -0.755 -17.941 1.00 90.81 86 TRP A CA 1
ATOM 631 C C . TRP A 1 86 ? -3.728 -0.426 -19.092 1.00 90.81 86 TRP A C 1
ATOM 633 O O . TRP A 1 86 ? -4.690 0.330 -18.956 1.00 90.81 86 TRP A O 1
ATOM 643 N N . LYS A 1 87 ? -3.520 -1.109 -20.221 1.00 92.50 87 LYS A N 1
ATOM 644 C CA . LYS A 1 87 ? -4.529 -1.221 -21.280 1.00 92.50 87 LYS A CA 1
ATOM 645 C C . LYS A 1 87 ? -5.602 -2.196 -20.804 1.00 92.50 87 LYS A C 1
ATOM 647 O O . LYS A 1 87 ? -5.374 -3.398 -20.873 1.00 92.50 87 LYS A O 1
ATOM 652 N N . SER A 1 88 ? -6.727 -1.681 -20.309 1.00 91.00 88 SER A N 1
ATOM 653 C CA . SER A 1 88 ? -7.762 -2.433 -19.575 1.00 91.00 88 SER A CA 1
ATOM 654 C C . SER A 1 88 ? -8.055 -3.831 -20.134 1.00 91.00 88 SER A C 1
ATOM 656 O O . SER A 1 88 ? -7.812 -4.812 -19.439 1.00 91.00 88 SER A O 1
ATOM 658 N N . VAL A 1 89 ? -8.490 -3.932 -21.394 1.00 91.88 89 VAL A N 1
ATOM 659 C CA . VAL A 1 89 ? -8.909 -5.203 -22.018 1.00 91.88 89 VAL A CA 1
ATOM 660 C C . VAL A 1 89 ? -7.814 -6.269 -21.955 1.00 91.88 89 VAL A C 1
ATOM 662 O O . VAL A 1 89 ? -8.083 -7.407 -21.597 1.00 91.88 89 VAL A O 1
ATOM 665 N N . LEU A 1 90 ? -6.569 -5.907 -22.261 1.00 89.81 90 LEU A N 1
ATOM 666 C CA . LEU A 1 90 ? -5.452 -6.857 -22.265 1.00 89.81 90 LEU A CA 1
ATOM 667 C C . LEU A 1 90 ? -4.856 -7.052 -20.866 1.00 89.81 90 LEU A C 1
ATOM 669 O O . LEU A 1 90 ? -4.386 -8.133 -20.523 1.00 89.81 90 LEU A O 1
ATOM 673 N N . GLY A 1 91 ? -4.863 -5.997 -20.057 1.00 92.81 91 GLY A N 1
ATOM 674 C CA . GLY A 1 91 ? -4.271 -5.985 -18.729 1.00 92.81 91 GLY A CA 1
ATOM 675 C C . GLY A 1 91 ? -5.046 -6.814 -17.722 1.00 92.81 91 GLY A C 1
ATOM 676 O O . GLY A 1 91 ? -4.448 -7.588 -16.984 1.00 92.81 91 GLY A O 1
ATOM 677 N N . VAL A 1 92 ? -6.375 -6.695 -17.728 1.00 94.75 92 VAL A N 1
ATOM 678 C CA . VAL A 1 92 ? -7.238 -7.440 -16.806 1.00 94.75 92 VAL A CA 1
ATOM 679 C C . VAL A 1 92 ? -7.144 -8.943 -17.062 1.00 94.75 92 VAL A C 1
ATOM 681 O O . VAL A 1 92 ? -7.018 -9.696 -16.103 1.00 94.75 92 VAL A O 1
ATOM 684 N N . LEU A 1 93 ? -7.112 -9.383 -18.326 1.00 93.88 93 LEU A N 1
ATOM 685 C CA . LEU A 1 93 ? -6.943 -10.803 -18.664 1.00 93.88 93 LEU A CA 1
ATOM 686 C C . LEU A 1 93 ? -5.644 -11.368 -18.077 1.00 93.88 93 LEU A C 1
ATOM 688 O O . LEU A 1 93 ? -5.661 -12.388 -17.395 1.00 93.88 93 LEU A O 1
ATOM 692 N N . LYS A 1 94 ? -4.536 -10.638 -18.235 1.00 93.50 94 LYS A N 1
ATOM 693 C CA . LYS A 1 94 ? -3.250 -11.032 -17.651 1.00 93.50 94 LYS A CA 1
ATOM 694 C C . LYS A 1 94 ? -3.280 -11.071 -16.118 1.00 93.50 94 LYS A C 1
ATOM 696 O O . LYS A 1 94 ? -2.664 -11.948 -15.523 1.00 93.50 94 LYS A O 1
ATOM 701 N N . LEU A 1 95 ? -3.982 -10.138 -15.469 1.00 93.12 95 LEU A N 1
ATOM 702 C CA . LEU A 1 95 ? -4.127 -10.140 -14.009 1.00 93.12 95 LEU A CA 1
ATOM 703 C C . LEU A 1 95 ? -4.909 -11.361 -13.513 1.00 93.12 95 LEU A C 1
ATOM 705 O O . LEU A 1 95 ? -4.557 -11.913 -12.472 1.00 93.12 95 LEU A O 1
ATOM 709 N N . VAL A 1 96 ? -5.927 -11.801 -14.259 1.00 95.12 96 VAL A N 1
ATOM 710 C CA . VAL A 1 96 ? -6.643 -13.048 -13.962 1.00 95.12 96 VAL A CA 1
ATOM 711 C C . VAL A 1 96 ? -5.687 -14.235 -14.069 1.00 95.12 96 VAL A C 1
ATOM 713 O O . VAL A 1 96 ? -5.607 -15.019 -13.130 1.00 95.12 96 VAL A O 1
ATOM 716 N N . ASP A 1 97 ? -4.890 -14.331 -15.135 1.00 95.44 97 ASP A N 1
ATOM 717 C CA . ASP A 1 97 ? -3.904 -15.412 -15.289 1.00 95.44 97 ASP A CA 1
ATOM 718 C C . ASP A 1 97 ? -2.856 -15.414 -14.160 1.00 95.44 97 ASP A C 1
ATOM 720 O O . ASP A 1 97 ? -2.499 -16.463 -13.610 1.00 95.44 97 ASP A O 1
ATOM 724 N N . ASP A 1 98 ? -2.365 -14.236 -13.769 1.00 94.25 98 ASP A N 1
ATOM 725 C CA . ASP A 1 98 ? -1.407 -14.086 -12.671 1.00 94.25 98 ASP A CA 1
ATOM 726 C C . ASP A 1 98 ? -2.037 -14.436 -11.303 1.00 94.25 98 ASP A C 1
ATOM 728 O O . ASP A 1 98 ? -1.358 -14.993 -10.435 1.00 94.25 98 ASP A O 1
ATOM 732 N N . TYR A 1 99 ? -3.338 -14.199 -11.111 1.00 95.75 99 TYR A N 1
ATOM 733 C CA . TYR A 1 99 ? -4.078 -14.682 -9.941 1.00 95.75 99 TYR A CA 1
ATOM 734 C C . TYR A 1 99 ? -4.251 -16.206 -9.957 1.00 95.75 99 TYR A C 1
ATOM 736 O O . TYR A 1 99 ? -3.875 -16.872 -8.993 1.00 95.75 99 TYR A O 1
ATOM 744 N N . MET A 1 100 ? -4.726 -16.778 -11.067 1.00 96.88 100 MET A N 1
ATOM 745 C CA . MET A 1 100 ? -4.953 -18.224 -11.204 1.00 96.88 100 MET A CA 1
ATOM 746 C C . MET A 1 100 ? -3.652 -19.026 -11.059 1.00 96.88 100 MET A C 1
ATOM 748 O O . MET A 1 100 ? -3.648 -20.121 -10.498 1.00 96.88 100 MET A O 1
ATOM 752 N N . SER A 1 101 ? -2.524 -18.463 -11.501 1.00 95.81 101 SER A N 1
ATOM 753 C CA . SER A 1 101 ? -1.188 -19.045 -11.309 1.00 95.81 101 SER A CA 1
ATOM 754 C C . SER A 1 101 ? -0.581 -18.802 -9.919 1.00 95.81 101 SER A C 1
ATOM 756 O O . SER A 1 101 ? 0.578 -19.154 -9.693 1.00 95.81 101 SER A O 1
ATOM 758 N N . LYS A 1 102 ? -1.341 -18.233 -8.971 1.00 92.06 102 LYS A N 1
ATOM 759 C CA . LYS A 1 102 ? -0.925 -17.935 -7.588 1.00 92.06 102 LYS A CA 1
ATOM 760 C C . LYS A 1 102 ? 0.241 -16.945 -7.473 1.00 92.06 102 LYS A C 1
ATOM 762 O O . LYS A 1 102 ? 0.895 -16.882 -6.433 1.00 92.06 102 LYS A O 1
ATOM 767 N N . LYS A 1 103 ? 0.500 -16.139 -8.510 1.00 90.56 103 LYS A N 1
ATOM 768 C CA . LYS A 1 103 ? 1.496 -15.053 -8.447 1.00 90.56 103 LYS A CA 1
ATOM 769 C C . LYS A 1 103 ? 0.975 -13.838 -7.681 1.00 90.56 103 LYS A C 1
ATOM 771 O O . LYS A 1 103 ? 1.772 -13.054 -7.167 1.00 90.56 103 LYS A O 1
ATOM 776 N N . LEU A 1 104 ? -0.347 -13.664 -7.618 1.00 91.38 104 LEU A N 1
ATOM 777 C CA . LEU A 1 104 ? -1.007 -12.573 -6.899 1.00 91.38 104 LEU A CA 1
ATOM 778 C C . LEU A 1 104 ? -1.756 -13.105 -5.679 1.00 91.38 104 LEU A C 1
ATOM 780 O O . LEU A 1 104 ? -2.554 -14.032 -5.783 1.00 91.38 104 LEU A O 1
ATOM 784 N N . LYS A 1 105 ? -1.547 -12.466 -4.525 1.00 90.06 105 LYS A N 1
ATOM 785 C CA . LYS A 1 105 ? -2.256 -12.775 -3.275 1.00 90.06 105 LYS A CA 1
ATOM 786 C C . LYS A 1 105 ? -3.566 -11.985 -3.183 1.00 90.06 105 LYS A C 1
ATOM 788 O O . LYS A 1 105 ? -3.677 -11.081 -2.359 1.00 90.06 105 LYS A O 1
ATOM 793 N N . LEU A 1 106 ? -4.518 -12.251 -4.079 1.00 93.69 106 LEU A N 1
ATOM 794 C CA . LEU A 1 106 ? -5.760 -11.467 -4.141 1.00 93.69 106 LEU A CA 1
ATOM 795 C C . LEU A 1 106 ? -6.720 -11.789 -2.989 1.00 93.69 106 LEU A C 1
ATOM 797 O O . LEU A 1 106 ? -7.338 -10.874 -2.454 1.00 93.69 106 LEU A O 1
ATOM 801 N N . ASP A 1 107 ? -6.790 -13.052 -2.567 1.00 95.06 107 ASP A N 1
ATOM 802 C CA . ASP A 1 107 ? -7.722 -13.499 -1.522 1.00 95.06 107 ASP A CA 1
ATOM 803 C C . ASP A 1 107 ? -7.488 -12.760 -0.194 1.00 95.06 107 ASP A C 1
ATOM 805 O O . ASP A 1 107 ? -8.432 -12.384 0.492 1.00 95.06 107 ASP A O 1
ATOM 809 N N . GLU A 1 108 ? -6.231 -12.420 0.103 1.00 93.50 108 GLU A N 1
ATOM 810 C CA . GLU A 1 108 ? -5.831 -11.647 1.285 1.00 93.50 108 GLU A CA 1
ATOM 811 C C . GLU A 1 108 ? -6.432 -10.229 1.323 1.00 93.50 108 GLU A C 1
ATOM 813 O O . GLU A 1 108 ? -6.445 -9.576 2.369 1.00 93.50 108 GLU A O 1
ATOM 818 N N . PHE A 1 109 ? -6.910 -9.697 0.193 1.00 94.50 109 PHE A N 1
ATOM 819 C CA . PHE A 1 109 ? -7.605 -8.408 0.157 1.00 94.50 109 PHE A CA 1
ATOM 820 C C . PHE A 1 109 ? -9.065 -8.511 0.605 1.00 94.50 109 PHE A C 1
ATOM 822 O O . PHE A 1 109 ? -9.613 -7.506 1.059 1.00 94.50 109 PHE A O 1
ATOM 829 N N . ILE A 1 110 ? -9.678 -9.693 0.533 1.00 95.06 110 ILE A N 1
ATOM 830 C CA . ILE A 1 110 ? -11.073 -9.910 0.916 1.00 95.06 110 ILE A CA 1
ATOM 831 C C . ILE A 1 110 ? -11.138 -10.035 2.441 1.00 95.06 110 ILE A C 1
ATOM 833 O O . ILE A 1 110 ? -10.734 -11.041 3.012 1.00 95.06 110 ILE A O 1
ATOM 837 N N . THR A 1 111 ? -11.619 -8.993 3.123 1.00 93.88 111 THR A N 1
ATOM 838 C CA . THR A 1 111 ? -11.781 -9.003 4.592 1.00 93.88 111 THR A CA 1
ATOM 839 C C . THR A 1 111 ? -13.184 -9.397 5.038 1.00 93.88 111 THR A C 1
ATOM 841 O O . THR A 1 111 ? -13.339 -9.952 6.118 1.00 93.88 111 THR A O 1
ATOM 844 N N . HIS A 1 112 ? -14.197 -9.115 4.218 1.00 94.50 112 HIS A N 1
ATOM 845 C CA . HIS A 1 112 ? -15.602 -9.381 4.510 1.00 94.50 112 HIS A CA 1
ATOM 846 C C . HIS A 1 112 ? -16.290 -9.906 3.250 1.00 94.50 112 HIS A C 1
ATOM 848 O O . HIS A 1 112 ? -15.978 -9.474 2.141 1.00 94.50 112 HIS A O 1
ATOM 854 N N . THR A 1 113 ? -17.234 -10.829 3.427 1.00 95.50 113 THR A N 1
ATOM 855 C CA . THR A 1 113 ? -18.140 -11.297 2.372 1.00 95.50 113 THR A CA 1
ATOM 856 C C . THR A 1 113 ? -19.562 -11.074 2.859 1.00 95.50 113 THR A C 1
ATOM 858 O O . THR A 1 113 ? -19.906 -11.517 3.951 1.00 95.50 113 THR A O 1
ATOM 861 N N . LEU A 1 114 ? -20.359 -10.365 2.066 1.00 95.31 114 LEU A N 1
ATOM 862 C CA . LEU A 1 114 ? -21.731 -9.983 2.389 1.00 95.31 114 LEU A CA 1
ATOM 863 C C . LEU A 1 114 ? -22.651 -10.367 1.234 1.00 95.31 114 LEU A C 1
ATOM 865 O O . LEU A 1 114 ? -22.210 -10.474 0.085 1.00 95.31 114 LEU A O 1
ATOM 869 N N . LEU A 1 115 ? -23.930 -10.558 1.535 1.00 97.12 115 LEU A N 1
ATOM 870 C CA . LEU A 1 115 ? -24.940 -10.773 0.510 1.00 97.12 115 LEU A CA 1
ATOM 871 C C . LEU A 1 115 ? -25.353 -9.441 -0.133 1.00 97.12 115 LEU A C 1
ATOM 873 O O . LEU A 1 115 ? -25.241 -8.370 0.458 1.00 97.12 115 LEU A O 1
ATOM 877 N N . LEU A 1 116 ? -25.871 -9.494 -1.364 1.00 96.94 116 LEU A N 1
ATOM 878 C CA . LEU A 1 116 ? -26.253 -8.283 -2.105 1.00 96.94 116 LEU A CA 1
ATOM 879 C C . LEU A 1 116 ? -27.351 -7.467 -1.396 1.00 96.94 116 LEU A C 1
ATOM 881 O O . LEU A 1 116 ? -27.362 -6.242 -1.478 1.00 96.94 116 LEU A O 1
ATOM 885 N N . ASN A 1 117 ? -28.261 -8.124 -0.675 1.00 97.19 117 ASN A N 1
ATOM 886 C CA . ASN A 1 117 ? -29.288 -7.451 0.128 1.00 97.19 117 ASN A CA 1
ATOM 887 C C . ASN A 1 117 ? -28.711 -6.692 1.340 1.00 97.19 117 ASN A C 1
ATOM 889 O O . ASN A 1 117 ? -29.400 -5.846 1.902 1.00 97.19 117 ASN A O 1
ATOM 893 N N . GLU A 1 118 ? -27.457 -6.951 1.711 1.00 96.50 118 GLU A N 1
ATOM 894 C CA . GLU A 1 118 ? -26.728 -6.284 2.793 1.00 96.50 118 GLU A CA 1
ATOM 895 C C . GLU A 1 118 ? -25.818 -5.154 2.273 1.00 96.50 118 GLU A C 1
ATOM 897 O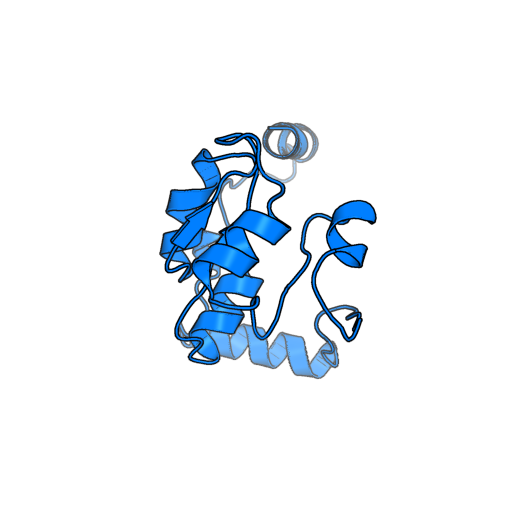 O . GLU A 1 118 ? -25.017 -4.607 3.021 1.00 96.50 118 GLU A O 1
ATOM 902 N N . ILE A 1 119 ? -25.936 -4.744 1.002 1.00 96.00 119 ILE A N 1
ATOM 903 C CA . ILE A 1 119 ? -25.037 -3.748 0.382 1.00 96.00 119 ILE A CA 1
ATOM 904 C C . ILE A 1 119 ? -24.896 -2.445 1.186 1.00 96.00 119 ILE A C 1
ATOM 906 O O . ILE A 1 119 ? -23.816 -1.867 1.240 1.00 96.00 119 ILE A O 1
ATOM 910 N N . ASN A 1 120 ? -25.959 -1.999 1.858 1.00 95.44 120 ASN A N 1
ATOM 911 C CA . ASN A 1 120 ? -25.913 -0.777 2.660 1.00 95.44 120 ASN A CA 1
ATOM 912 C C . ASN A 1 120 ? -25.103 -0.941 3.955 1.00 95.44 120 ASN A C 1
ATOM 914 O O . ASN A 1 120 ? -24.541 0.036 4.436 1.00 95.44 120 ASN A O 1
ATOM 918 N N . THR A 1 121 ? -25.003 -2.148 4.520 1.00 94.44 121 THR A N 1
ATOM 919 C CA . THR A 1 121 ? -24.164 -2.388 5.708 1.00 94.44 121 THR A CA 1
ATOM 920 C C . THR A 1 121 ? -22.689 -2.547 5.341 1.00 94.44 121 THR A C 1
ATOM 922 O O . THR A 1 121 ? -21.829 -2.343 6.196 1.00 94.44 121 THR A O 1
ATOM 925 N N . ALA A 1 122 ? -22.380 -2.823 4.066 1.00 93.94 122 ALA A N 1
ATOM 926 C CA . ALA A 1 122 ? -21.014 -2.946 3.557 1.00 93.94 122 ALA A CA 1
ATOM 927 C C . ALA A 1 122 ? -20.192 -1.647 3.651 1.00 93.94 122 ALA A C 1
ATOM 929 O O . ALA A 1 122 ? -18.968 -1.697 3.540 1.00 93.94 122 ALA A O 1
ATOM 930 N N . PHE A 1 123 ? -20.840 -0.498 3.873 1.00 94.25 123 PHE A N 1
ATOM 931 C CA . PHE A 1 123 ? -20.161 0.783 4.079 1.00 94.25 123 PHE A CA 1
ATOM 932 C C . PHE A 1 123 ? -19.589 0.938 5.495 1.00 94.25 123 PHE A C 1
ATOM 934 O O . PHE A 1 123 ? -18.558 1.582 5.652 1.00 94.25 123 PHE A O 1
ATOM 941 N N . ASN A 1 124 ? -20.175 0.296 6.514 1.00 93.12 124 ASN A N 1
ATOM 942 C CA . ASN A 1 124 ? -19.744 0.468 7.909 1.00 93.12 124 ASN A CA 1
ATOM 943 C C . ASN A 1 124 ? -18.272 0.062 8.142 1.00 93.12 124 ASN A C 1
ATOM 945 O O . ASN A 1 124 ? -17.549 0.789 8.825 1.00 93.12 124 ASN A O 1
ATOM 949 N N . PRO A 1 125 ? -17.771 -1.057 7.575 1.00 89.31 125 PRO A N 1
ATOM 950 C CA . PRO A 1 125 ? -16.364 -1.424 7.716 1.00 89.31 125 PRO A CA 1
ATOM 951 C C . PRO A 1 125 ? -15.388 -0.499 6.969 1.00 89.31 125 PRO A C 1
ATOM 953 O O . PRO A 1 125 ? -14.189 -0.649 7.169 1.00 89.31 125 PRO A O 1
ATOM 956 N N . LEU A 1 126 ? -15.852 0.408 6.093 1.00 87.25 126 LEU A N 1
ATOM 957 C CA . LEU A 1 126 ? -14.984 1.341 5.353 1.00 87.25 126 LEU A CA 1
ATOM 958 C C . LEU A 1 126 ? -14.638 2.608 6.146 1.00 87.25 126 LEU A C 1
ATOM 960 O O . LEU A 1 126 ? -13.674 3.290 5.804 1.00 87.25 126 LEU A O 1
ATOM 964 N N . GLU A 1 127 ? -15.435 2.946 7.159 1.00 80.44 127 GLU A N 1
ATOM 965 C CA . GLU A 1 127 ? -15.285 4.178 7.946 1.00 80.44 127 GLU A CA 1
ATOM 966 C C . GLU A 1 127 ? -14.268 4.053 9.094 1.00 80.44 127 GLU A C 1
ATOM 968 O O . GLU A 1 127 ? -13.860 5.066 9.663 1.00 80.44 127 GLU A O 1
ATOM 973 N N . ASN A 1 128 ? -13.843 2.826 9.415 1.00 59.22 128 ASN A N 1
ATOM 974 C CA . ASN A 1 128 ? -12.942 2.490 10.525 1.00 59.22 128 ASN A CA 1
ATOM 975 C C . ASN A 1 128 ? -11.575 1.986 10.023 1.00 59.22 128 ASN A C 1
ATOM 977 O O . ASN A 1 128 ? -10.577 2.122 10.771 1.00 59.22 128 ASN A O 1
#